Protein AF-A0A9Q1BKV7-F1 (afdb_monomer)

pLDDT: mean 77.37, std 18.46, range [39.12, 93.88]

Foldseek 3Di:
DQLVVLVVLDDPPDDPVLSVVLSVQCVVCPPVDDPVVS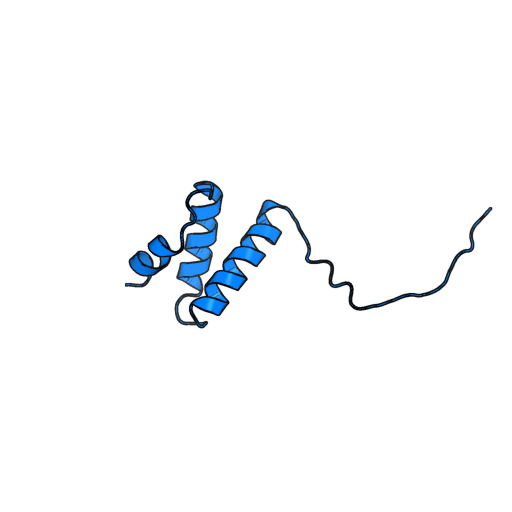SVVSVVVSCCVPVVDDPPPCPDDDDDDPDDDD

Radius of gyration: 18.39 Å; Cα contacts (8 Å, |Δi|>4): 28; chains: 1; bounding box: 40×50×28 Å

Mean predicted aligned error: 10.98 Å

Structure (mmCIF, N/CA/C/O backbone):
data_AF-A0A9Q1BKV7-F1
#
_entry.id   AF-A0A9Q1BKV7-F1
#
loop_
_atom_site.group_PDB
_atom_site.id
_atom_site.type_symbo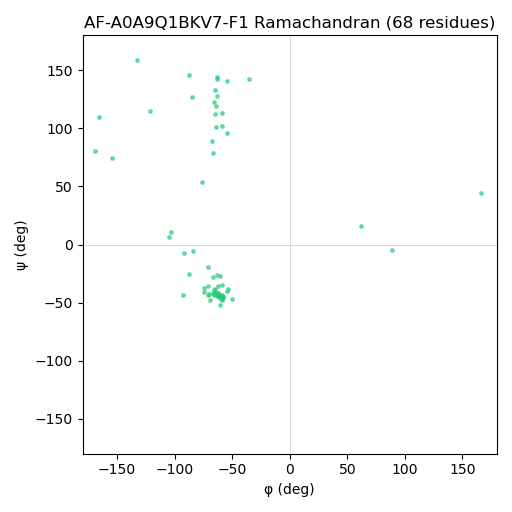l
_atom_site.label_atom_id
_atom_site.label_alt_id
_atom_site.label_comp_id
_atom_site.label_asym_id
_atom_site.label_entity_id
_atom_site.label_seq_id
_atom_site.pdbx_PDB_ins_code
_atom_site.Cartn_x
_atom_site.Cartn_y
_atom_site.Cartn_z
_atom_site.occupancy
_atom_site.B_iso_or_equiv
_atom_site.auth_seq_id
_atom_site.auth_comp_id
_atom_site.auth_asym_id
_atom_site.auth_atom_id
_atom_site.pdbx_PDB_model_num
ATOM 1 N N . MET A 1 1 ? -10.532 10.241 0.160 1.00 61.50 1 MET A N 1
ATOM 2 C CA . MET A 1 1 ? -10.218 9.887 1.567 1.00 61.50 1 MET A CA 1
ATOM 3 C C . MET A 1 1 ? -9.062 8.890 1.661 1.00 61.50 1 MET A C 1
ATOM 5 O O . MET A 1 1 ? -8.184 9.123 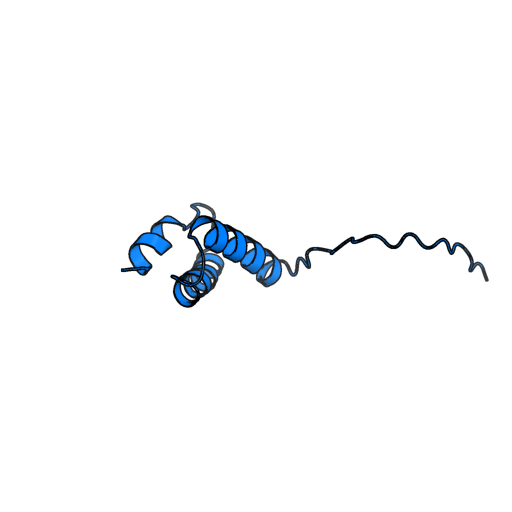2.477 1.00 61.50 1 MET A O 1
ATOM 9 N N . ALA A 1 2 ? -8.996 7.872 0.790 1.00 79.50 2 ALA A N 1
ATOM 10 C CA . ALA A 1 2 ? -7.910 6.878 0.747 1.00 79.50 2 ALA A CA 1
ATOM 11 C C . ALA A 1 2 ? -6.487 7.462 0.636 1.00 79.50 2 ALA A C 1
ATOM 13 O O . ALA A 1 2 ? -5.575 6.980 1.292 1.00 79.50 2 ALA A O 1
ATOM 14 N N . GLU A 1 3 ? -6.289 8.537 -0.133 1.00 84.25 3 GLU A N 1
ATOM 15 C CA . GLU A 1 3 ? -4.951 9.097 -0.387 1.00 84.25 3 GLU A CA 1
ATOM 16 C C . GLU A 1 3 ? -4.187 9.526 0.869 1.00 84.25 3 GLU A C 1
ATOM 18 O O . GLU A 1 3 ? -2.972 9.363 0.919 1.00 84.25 3 GLU A O 1
ATOM 23 N N . LYS A 1 4 ? -4.883 10.044 1.891 1.00 86.56 4 LYS A N 1
ATOM 24 C CA . LYS A 1 4 ? -4.241 10.450 3.150 1.00 86.56 4 LYS A CA 1
ATOM 25 C C . LYS A 1 4 ? -3.765 9.255 3.967 1.00 86.56 4 LYS A C 1
ATOM 27 O O . LYS A 1 4 ? -2.741 9.356 4.629 1.00 86.56 4 LYS A O 1
ATOM 32 N N . GLU A 1 5 ? -4.509 8.154 3.936 1.00 88.31 5 GLU A N 1
ATOM 33 C CA . GLU A 1 5 ? -4.127 6.921 4.627 1.00 88.31 5 GLU A CA 1
ATOM 34 C C . GLU A 1 5 ? -2.999 6.217 3.875 1.00 88.31 5 GLU A C 1
ATOM 36 O O . GLU A 1 5 ? -2.018 5.811 4.489 1.00 88.31 5 GLU A O 1
ATOM 41 N N . VAL A 1 6 ? -3.069 6.189 2.540 1.00 90.81 6 VAL A N 1
ATOM 42 C CA . VAL A 1 6 ? -1.993 5.662 1.696 1.00 90.81 6 VAL A CA 1
ATOM 43 C C . VAL A 1 6 ? -0.683 6.399 1.952 1.00 90.81 6 VAL A C 1
ATOM 45 O O . VAL A 1 6 ? 0.330 5.741 2.143 1.00 90.81 6 VAL A O 1
ATOM 48 N N . GLU A 1 7 ? -0.675 7.731 2.042 1.00 91.12 7 GLU A N 1
ATOM 49 C CA . GLU A 1 7 ? 0.572 8.482 2.261 1.00 91.12 7 GLU A CA 1
ATOM 50 C C . GLU A 1 7 ? 1.279 8.126 3.582 1.00 91.12 7 GLU A C 1
ATOM 52 O O . GLU A 1 7 ? 2.504 8.179 3.657 1.00 91.12 7 GLU A O 1
ATOM 57 N N . LYS A 1 8 ? 0.539 7.674 4.605 1.00 91.19 8 LYS A N 1
ATOM 58 C CA . LYS A 1 8 ? 1.125 7.190 5.869 1.00 91.19 8 LYS A CA 1
ATOM 59 C C . LYS A 1 8 ? 1.853 5.849 5.720 1.00 91.19 8 LYS A C 1
ATOM 61 O O . LYS A 1 8 ? 2.664 5.508 6.574 1.00 91.19 8 LYS A O 1
ATOM 66 N N . LEU A 1 9 ? 1.566 5.086 4.662 1.00 89.38 9 LEU A N 1
ATOM 67 C CA . LEU A 1 9 ? 2.163 3.772 4.391 1.00 89.38 9 LEU A CA 1
ATOM 68 C C . LEU A 1 9 ? 3.520 3.867 3.675 1.00 89.38 9 LEU A C 1
ATOM 70 O O . LEU A 1 9 ? 4.180 2.839 3.466 1.00 89.38 9 LEU A O 1
ATOM 74 N N . ARG A 1 10 ? 3.935 5.077 3.281 1.00 91.44 10 ARG A N 1
ATOM 75 C CA . ARG A 1 10 ? 5.232 5.333 2.656 1.00 91.44 10 ARG A CA 1
ATOM 76 C C . ARG A 1 10 ? 6.369 5.041 3.632 1.00 91.44 10 ARG A C 1
ATOM 78 O O . ARG A 1 10 ? 6.357 5.509 4.769 1.00 91.44 10 ARG A O 1
ATOM 85 N N . GLN A 1 11 ? 7.389 4.314 3.177 1.00 88.12 11 GLN A N 1
ATOM 86 C CA . GLN A 1 11 ? 8.590 4.095 3.986 1.00 88.12 11 GLN A CA 1
ATOM 87 C C . GLN A 1 11 ? 9.617 5.215 3.783 1.00 88.12 11 GLN A C 1
ATOM 89 O O . GLN A 1 11 ? 9.777 5.752 2.689 1.00 88.12 11 GLN A O 1
ATOM 94 N N . THR A 1 12 ? 10.353 5.554 4.844 1.00 85.00 12 THR A N 1
ATOM 95 C CA . THR A 1 12 ? 11.353 6.640 4.838 1.00 85.00 12 THR A CA 1
ATOM 96 C C . THR A 1 12 ? 12.521 6.398 3.882 1.00 85.00 12 THR A C 1
ATOM 98 O O . THR A 1 12 ? 13.131 7.348 3.407 1.00 85.00 12 THR A O 1
ATOM 101 N N . HIS A 1 13 ? 12.827 5.133 3.601 1.00 83.19 13 HIS A N 1
ATOM 102 C CA . HIS A 1 13 ? 13.917 4.685 2.732 1.00 83.19 13 HIS A CA 1
ATOM 103 C C . HIS A 1 13 ? 13.424 4.234 1.347 1.00 83.19 13 HIS A C 1
ATOM 105 O O . HIS A 1 13 ? 14.178 3.641 0.579 1.00 83.19 13 HIS A O 1
ATOM 111 N N . GLU A 1 14 ? 12.157 4.493 1.019 1.00 81.56 14 GLU A N 1
ATOM 112 C CA . GLU A 1 14 ? 11.577 4.130 -0.269 1.00 81.56 14 GLU A CA 1
ATOM 113 C C . GLU A 1 14 ? 11.862 5.206 -1.320 1.00 81.56 14 GLU A C 1
ATOM 115 O O . GLU A 1 14 ? 11.571 6.389 -1.128 1.00 81.56 14 GLU A O 1
ATOM 120 N N . ASN A 1 15 ? 12.423 4.779 -2.452 1.00 87.94 15 ASN A N 1
ATOM 121 C CA . ASN A 1 15 ? 12.699 5.650 -3.590 1.00 87.94 15 ASN A CA 1
ATOM 122 C C . ASN A 1 15 ? 11.387 6.217 -4.169 1.00 87.94 15 ASN A C 1
ATOM 124 O O . ASN A 1 15 ? 10.401 5.489 -4.282 1.00 87.94 15 ASN A O 1
ATOM 128 N N . ASP A 1 16 ? 11.376 7.481 -4.603 1.00 88.62 16 ASP A N 1
ATOM 129 C CA . ASP A 1 16 ? 10.183 8.172 -5.118 1.00 88.62 16 ASP A CA 1
ATOM 130 C C . ASP A 1 16 ? 9.506 7.411 -6.263 1.00 88.62 16 ASP A C 1
ATOM 132 O O . ASP A 1 16 ? 8.281 7.301 -6.309 1.00 88.62 16 ASP A O 1
ATOM 136 N N . ARG A 1 17 ? 10.298 6.819 -7.166 1.00 87.06 17 ARG A N 1
ATOM 137 C CA . ARG A 1 17 ? 9.769 6.010 -8.273 1.00 87.06 17 ARG A CA 1
ATOM 138 C C . ARG A 1 17 ? 9.074 4.738 -7.779 1.00 87.06 17 ARG A C 1
ATOM 140 O O . ARG A 1 17 ? 8.048 4.348 -8.334 1.00 87.06 17 ARG A O 1
ATOM 147 N N . HIS A 1 18 ? 9.625 4.096 -6.747 1.00 88.12 18 HIS A N 1
ATOM 148 C CA . HIS A 1 18 ? 9.036 2.895 -6.149 1.00 88.12 18 HIS A CA 1
ATOM 149 C C . HIS A 1 18 ? 7.751 3.257 -5.406 1.00 88.12 18 HIS A C 1
ATOM 151 O O . HIS A 1 18 ? 6.723 2.606 -5.595 1.00 88.12 18 HIS A O 1
ATOM 157 N N . TRP A 1 19 ? 7.784 4.369 -4.667 1.00 91.81 19 TRP A N 1
ATOM 158 C CA . TRP A 1 19 ? 6.630 4.897 -3.958 1.00 91.81 19 TRP A CA 1
ATOM 159 C C . TRP A 1 19 ? 5.480 5.254 -4.900 1.00 91.81 19 TRP A C 1
ATOM 161 O O . TRP A 1 19 ? 4.351 4.853 -4.649 1.00 91.81 19 TRP A O 1
ATOM 171 N N . GLN A 1 20 ? 5.732 5.949 -6.013 1.00 91.81 20 GLN A N 1
ATOM 172 C CA . GLN A 1 20 ? 4.675 6.330 -6.960 1.00 91.81 20 GLN A CA 1
ATOM 173 C C . GLN A 1 20 ? 3.919 5.119 -7.523 1.00 91.81 20 GLN A C 1
ATOM 175 O O . GLN A 1 20 ? 2.687 5.130 -7.584 1.00 91.81 20 GLN A O 1
ATOM 180 N N . LEU A 1 21 ? 4.645 4.065 -7.898 1.00 90.50 21 LEU A N 1
ATOM 181 C CA . LEU A 1 21 ? 4.059 2.840 -8.439 1.00 90.50 21 LEU A CA 1
ATOM 182 C C . LEU A 1 21 ? 3.316 2.043 -7.359 1.00 90.50 21 LEU A C 1
ATOM 184 O O . LEU A 1 21 ? 2.174 1.629 -7.569 1.00 90.50 21 LEU A O 1
ATOM 188 N N . ARG A 1 22 ? 3.905 1.907 -6.167 1.00 93.31 22 ARG A N 1
ATOM 189 C CA . ARG A 1 22 ? 3.248 1.251 -5.030 1.00 93.31 22 ARG A CA 1
ATOM 190 C C . ARG A 1 22 ? 2.011 2.023 -4.557 1.00 93.31 22 ARG A C 1
ATOM 192 O O . ARG A 1 22 ? 0.990 1.412 -4.256 1.00 93.31 22 ARG A O 1
ATOM 199 N N . ARG A 1 23 ? 2.047 3.359 -4.562 1.00 93.88 23 ARG A N 1
ATOM 200 C CA . ARG A 1 23 ? 0.912 4.243 -4.245 1.00 93.88 23 ARG A CA 1
ATOM 201 C C . ARG A 1 23 ? -0.254 4.016 -5.203 1.00 93.88 23 ARG A C 1
ATOM 203 O O . ARG A 1 23 ? -1.390 3.918 -4.749 1.00 93.88 23 ARG A O 1
ATOM 210 N N . GLN A 1 24 ? 0.007 3.894 -6.507 1.00 92.88 24 GLN A N 1
ATOM 211 C CA . GLN A 1 24 ? -1.036 3.553 -7.482 1.00 92.88 24 GLN A CA 1
ATOM 212 C C . GLN A 1 24 ? -1.639 2.172 -7.206 1.00 92.88 24 GLN A C 1
ATOM 214 O O . GLN A 1 24 ? -2.860 2.029 -7.220 1.00 92.88 24 GLN A O 1
ATOM 219 N N . PHE A 1 25 ? -0.807 1.176 -6.885 1.00 92.81 25 PHE A N 1
ATOM 220 C CA . PHE A 1 25 ? -1.283 -0.154 -6.504 1.00 92.81 25 PHE A CA 1
ATOM 221 C C . PHE A 1 25 ? -2.196 -0.106 -5.267 1.00 92.81 25 PHE A C 1
ATOM 223 O O . PHE A 1 25 ? -3.281 -0.689 -5.277 1.00 92.81 25 PHE A O 1
ATOM 230 N N . LEU A 1 26 ? -1.784 0.620 -4.223 1.00 93.81 26 LEU A N 1
ATOM 231 C CA . LEU A 1 26 ? -2.554 0.788 -2.988 1.00 93.81 26 LEU A CA 1
ATOM 232 C C . LEU A 1 26 ? -3.896 1.482 -3.243 1.00 93.81 26 LEU A C 1
ATOM 234 O O . LEU A 1 26 ? -4.914 1.020 -2.743 1.00 93.81 26 LEU A O 1
ATOM 238 N N . LEU A 1 27 ? -3.914 2.554 -4.041 1.00 93.75 27 LEU A N 1
ATOM 239 C CA . LEU A 1 27 ? -5.141 3.292 -4.356 1.00 93.75 27 LEU A CA 1
ATOM 240 C C . LEU A 1 27 ? -6.123 2.469 -5.193 1.00 93.75 27 LEU A C 1
ATOM 242 O O . LEU A 1 27 ? -7.315 2.475 -4.901 1.00 93.75 27 LEU A O 1
ATOM 246 N N . ASN A 1 28 ? -5.631 1.734 -6.192 1.00 92.94 28 ASN A N 1
ATOM 247 C CA . ASN A 1 28 ? -6.477 0.925 -7.074 1.00 92.94 28 ASN A CA 1
ATOM 248 C C . ASN A 1 28 ? -7.147 -0.248 -6.349 1.00 92.94 28 ASN A C 1
ATOM 250 O O . ASN A 1 28 ? -8.221 -0.685 -6.748 1.00 92.94 28 ASN A O 1
ATOM 254 N N . ASN A 1 29 ? -6.515 -0.757 -5.291 1.00 91.75 29 ASN A N 1
ATOM 255 C CA . ASN A 1 29 ? -7.018 -1.886 -4.509 1.00 91.75 29 ASN A CA 1
ATOM 256 C C . ASN A 1 29 ? -7.608 -1.453 -3.157 1.00 91.75 29 ASN A C 1
ATOM 258 O O . ASN A 1 29 ? -7.959 -2.298 -2.327 1.00 91.75 29 ASN A O 1
ATOM 262 N N . TRP A 1 30 ? -7.719 -0.143 -2.920 1.00 90.31 30 TRP A N 1
ATOM 263 C CA . TRP A 1 30 ? -8.218 0.396 -1.664 1.00 90.31 30 TRP A CA 1
ATOM 264 C C . TRP A 1 30 ? -9.692 0.028 -1.473 1.00 90.31 30 TRP A C 1
ATOM 266 O O . TRP A 1 30 ? -10.537 0.360 -2.300 1.00 90.31 30 TRP A O 1
ATOM 276 N N . GLY A 1 31 ? -10.008 -0.655 -0.371 1.00 89.19 31 GLY A N 1
ATOM 277 C CA . GLY A 1 31 ? -11.363 -1.134 -0.073 1.00 89.19 31 GLY A CA 1
ATOM 278 C C . GLY A 1 31 ? -11.704 -2.523 -0.625 1.00 89.19 31 GLY A C 1
ATOM 279 O O . GLY A 1 31 ? -12.768 -3.036 -0.296 1.00 89.19 31 GLY A O 1
ATOM 280 N N . LEU A 1 32 ? -10.816 -3.154 -1.406 1.00 91.12 32 LEU A N 1
ATOM 281 C CA . LEU A 1 32 ? -10.964 -4.561 -1.821 1.00 91.12 32 LEU A CA 1
ATOM 282 C C . LEU A 1 32 ? -10.354 -5.544 -0.813 1.00 91.12 32 LEU A C 1
ATOM 284 O O . LEU A 1 32 ? -10.768 -6.698 -0.744 1.00 91.12 32 LEU A O 1
ATOM 288 N N . TYR A 1 33 ? -9.374 -5.083 -0.036 1.00 91.50 33 TYR A N 1
ATOM 289 C CA . TYR A 1 33 ? -8.630 -5.880 0.936 1.00 91.50 33 TYR A CA 1
ATOM 290 C C . TYR A 1 33 ? -8.538 -5.146 2.275 1.00 91.50 33 TYR A C 1
ATOM 292 O O . TYR A 1 33 ? -8.636 -3.917 2.328 1.00 91.50 33 TYR A O 1
ATOM 300 N N . GLU A 1 34 ? -8.297 -5.894 3.353 1.00 91.75 34 GLU A N 1
ATOM 301 C CA . GLU A 1 34 ? -7.927 -5.306 4.642 1.00 91.75 34 GLU A CA 1
ATOM 302 C C . GLU A 1 34 ? -6.588 -4.561 4.511 1.00 91.75 34 GLU A C 1
ATOM 304 O O . GLU A 1 34 ? -5.681 -5.018 3.813 1.00 91.75 34 GLU A O 1
ATOM 309 N N . GLU A 1 35 ? -6.432 -3.437 5.215 1.00 88.38 35 GLU A N 1
ATOM 310 C CA . GLU A 1 35 ? -5.239 -2.581 5.146 1.00 88.38 35 GLU A CA 1
ATOM 311 C C . GLU A 1 35 ? -3.931 -3.369 5.314 1.00 88.38 35 GLU A C 1
ATOM 313 O O . GLU A 1 35 ? -3.015 -3.238 4.503 1.00 88.38 35 GLU A O 1
ATOM 318 N N . LYS A 1 36 ? -3.858 -4.259 6.313 1.00 89.19 36 LYS A N 1
ATOM 319 C CA . LYS A 1 36 ? -2.666 -5.084 6.564 1.00 89.19 36 LYS A CA 1
ATOM 320 C C . LYS A 1 36 ? -2.329 -5.991 5.383 1.00 89.19 36 LYS A C 1
ATOM 322 O O . LYS A 1 36 ? -1.168 -6.082 4.991 1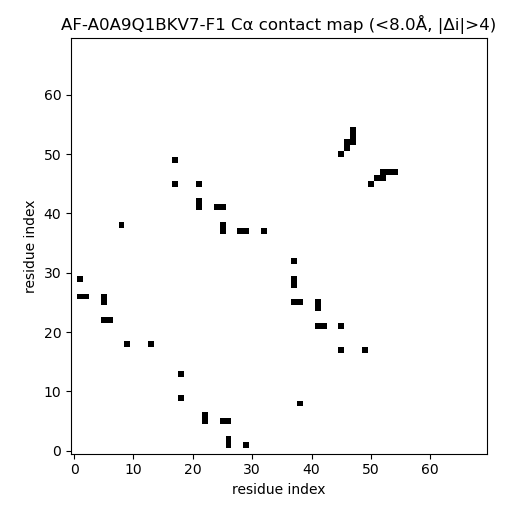.00 89.19 36 LYS A O 1
ATOM 327 N N . GLN A 1 37 ? -3.339 -6.638 4.803 1.00 92.69 37 GLN A N 1
ATOM 328 C CA . GLN A 1 37 ? -3.164 -7.511 3.643 1.00 92.69 37 GLN A CA 1
ATOM 329 C C . GLN A 1 37 ? -2.722 -6.708 2.421 1.00 92.69 37 GLN A C 1
ATOM 331 O O . GLN A 1 37 ? -1.794 -7.108 1.719 1.00 92.69 37 GLN A O 1
ATOM 336 N N . LEU A 1 38 ? -3.344 -5.550 2.200 1.00 93.00 38 LEU A N 1
ATOM 337 C CA . LEU A 1 38 ? -3.035 -4.660 1.091 1.00 93.00 38 LEU A CA 1
ATOM 338 C C . LEU A 1 38 ? -1.593 -4.136 1.165 1.00 93.00 38 LEU A C 1
ATOM 340 O O . LEU A 1 38 ? -0.887 -4.121 0.156 1.00 93.00 38 LEU A O 1
ATOM 344 N N . VAL A 1 39 ? -1.126 -3.775 2.363 1.00 91.44 39 VAL A N 1
ATOM 345 C CA . VAL A 1 39 ? 0.266 -3.373 2.599 1.00 91.44 39 VAL A CA 1
ATOM 346 C C . VAL A 1 39 ? 1.216 -4.514 2.252 1.00 91.44 39 VAL A C 1
ATOM 348 O O . VAL A 1 39 ? 2.128 -4.309 1.449 1.00 91.44 39 VAL A O 1
ATOM 351 N N . SER A 1 40 ? 0.989 -5.719 2.784 1.00 92.12 40 SER A N 1
ATOM 352 C CA . SER A 1 40 ? 1.827 -6.888 2.492 1.00 92.12 40 SER A CA 1
ATOM 353 C C . SER A 1 40 ? 1.867 -7.220 0.998 1.00 92.12 40 SER A C 1
ATOM 355 O O . SER A 1 40 ? 2.948 -7.434 0.451 1.00 92.12 40 SER A O 1
ATOM 357 N N . LEU A 1 41 ? 0.719 -7.196 0.315 1.00 93.00 41 LEU A N 1
ATOM 358 C CA . LEU A 1 41 ? 0.636 -7.419 -1.130 1.00 93.00 41 LEU A CA 1
ATOM 359 C C . LEU A 1 41 ? 1.403 -6.355 -1.916 1.00 93.00 41 LEU A C 1
ATOM 361 O O . LEU A 1 41 ? 2.146 -6.699 -2.830 1.00 93.00 41 LEU A O 1
ATOM 365 N N . SER A 1 42 ? 1.277 -5.081 -1.535 1.00 92.19 42 SER A N 1
ATOM 366 C CA . SER A 1 42 ? 1.979 -3.981 -2.202 1.00 92.19 42 SER A CA 1
ATOM 367 C C . SER A 1 42 ? 3.503 -4.105 -2.091 1.00 92.19 42 SER A C 1
ATOM 369 O O . SER A 1 42 ? 4.209 -3.801 -3.047 1.00 92.19 42 SER A O 1
ATOM 371 N N . MET A 1 43 ? 4.013 -4.611 -0.961 1.00 88.69 43 MET A N 1
ATOM 372 C CA . MET A 1 43 ? 5.445 -4.855 -0.759 1.00 88.69 43 MET A CA 1
ATOM 373 C C . MET A 1 43 ? 5.956 -6.002 -1.626 1.00 88.69 43 MET A C 1
ATOM 375 O O . MET A 1 43 ? 6.975 -5.868 -2.299 1.00 88.69 43 MET A O 1
ATOM 379 N N . VAL A 1 44 ? 5.235 -7.127 -1.638 1.00 88.44 44 VAL A N 1
ATOM 380 C CA . VAL A 1 44 ? 5.596 -8.287 -2.465 1.00 88.44 44 VAL A CA 1
ATOM 381 C C . VAL A 1 44 ? 5.538 -7.920 -3.945 1.00 88.44 44 VAL A C 1
ATOM 383 O O . VAL A 1 44 ? 6.462 -8.238 -4.687 1.00 88.44 44 VAL A O 1
ATOM 386 N N . TRP A 1 45 ? 4.491 -7.207 -4.364 1.00 89.19 45 TRP A N 1
ATOM 387 C CA . TRP A 1 45 ? 4.350 -6.721 -5.731 1.00 89.19 45 TRP A CA 1
ATOM 388 C C . TRP A 1 45 ? 5.520 -5.820 -6.135 1.00 89.19 45 TRP A C 1
ATOM 390 O O . TRP A 1 45 ? 6.118 -6.056 -7.182 1.00 89.19 45 TRP A O 1
ATOM 400 N N . SER A 1 46 ? 5.901 -4.853 -5.291 1.00 86.06 46 SER A N 1
ATOM 401 C CA . SER A 1 46 ? 7.067 -4.000 -5.545 1.00 86.06 46 SER A CA 1
ATOM 402 C C . SER A 1 46 ? 8.349 -4.824 -5.696 1.00 86.06 46 SER A C 1
ATOM 404 O O . SER A 1 46 ? 9.091 -4.615 -6.652 1.00 86.06 46 SER A O 1
ATOM 406 N N . ASN A 1 47 ? 8.592 -5.806 -4.825 1.00 81.56 47 ASN A N 1
ATOM 407 C CA . ASN A 1 47 ? 9.781 -6.660 -4.919 1.00 81.56 47 ASN A CA 1
ATOM 408 C C . ASN A 1 47 ? 9.803 -7.484 -6.219 1.00 81.56 47 ASN A C 1
ATOM 410 O O . ASN A 1 47 ? 10.837 -7.590 -6.873 1.00 81.56 47 ASN A O 1
ATOM 4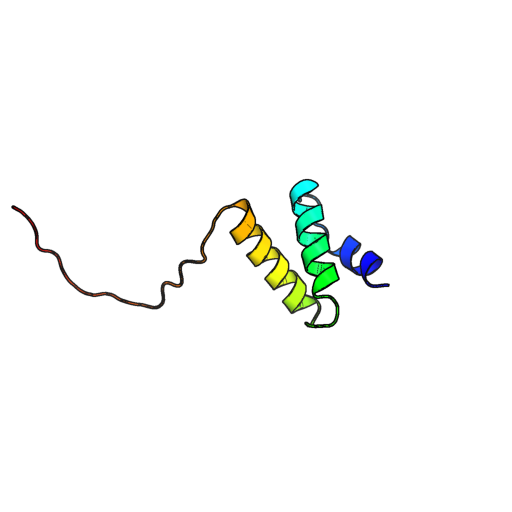14 N N . VAL A 1 48 ? 8.663 -8.040 -6.637 1.00 82.00 48 VAL A N 1
ATOM 415 C CA . VAL A 1 48 ? 8.557 -8.782 -7.906 1.00 82.00 48 VAL A CA 1
ATOM 416 C C . VAL A 1 48 ? 8.769 -7.845 -9.102 1.00 82.00 48 VAL A C 1
ATOM 418 O O . VAL A 1 48 ? 9.457 -8.209 -10.051 1.00 82.00 48 VAL A O 1
ATOM 421 N N . TYR A 1 49 ? 8.192 -6.642 -9.062 1.00 80.06 49 TYR A N 1
ATOM 422 C CA . TYR A 1 49 ? 8.207 -5.691 -10.175 1.00 80.06 49 TYR A CA 1
ATOM 423 C C . TYR A 1 49 ? 9.568 -5.002 -10.369 1.00 80.06 49 TYR A C 1
ATOM 425 O O . TYR A 1 49 ? 9.973 -4.776 -11.508 1.00 80.06 49 TYR A O 1
ATOM 433 N N . PHE A 1 50 ? 10.278 -4.668 -9.284 1.00 75.81 50 PHE A N 1
ATOM 434 C CA . PHE A 1 50 ? 11.565 -3.962 -9.346 1.00 75.81 50 PHE A CA 1
ATOM 435 C C . PHE A 1 50 ? 12.780 -4.892 -9.360 1.00 75.81 50 PHE A C 1
ATOM 437 O O . PHE A 1 50 ? 13.689 -4.655 -10.152 1.00 75.81 50 PHE A O 1
ATOM 444 N N . ASP A 1 51 ? 12.799 -5.939 -8.529 1.00 66.44 51 ASP A N 1
ATOM 445 C CA . ASP A 1 51 ? 13.938 -6.868 -8.453 1.00 66.44 51 ASP A CA 1
ATOM 446 C C . ASP A 1 51 ? 13.785 -8.077 -9.384 1.00 66.44 51 ASP A C 1
ATOM 448 O O . ASP A 1 51 ? 14.700 -8.891 -9.503 1.00 66.44 51 ASP A O 1
ATOM 452 N N . GLY A 1 52 ? 12.623 -8.258 -10.027 1.00 60.41 52 GLY A N 1
ATOM 453 C CA . GLY A 1 52 ? 12.343 -9.479 -10.788 1.00 60.41 52 GLY A CA 1
ATOM 454 C C . GLY A 1 52 ? 12.357 -10.733 -9.906 1.00 60.41 52 GLY A C 1
ATOM 455 O O . GLY A 1 52 ? 12.450 -11.849 -10.420 1.00 60.41 52 GLY A O 1
ATOM 456 N N . CYS A 1 53 ? 12.279 -10.563 -8.579 1.00 56.00 53 CYS A N 1
ATOM 457 C CA . CYS A 1 53 ? 12.232 -11.656 -7.623 1.00 56.00 53 CYS A CA 1
ATOM 458 C C . CYS A 1 53 ? 10.910 -12.401 -7.794 1.00 56.00 53 CYS A C 1
ATOM 460 O O . CYS A 1 53 ? 9.919 -12.120 -7.124 1.00 56.00 53 CYS A O 1
ATOM 462 N N . VAL A 1 54 ? 10.897 -13.396 -8.675 1.00 55.09 54 VAL A N 1
ATOM 463 C CA . VAL A 1 54 ? 9.935 -14.483 -8.581 1.00 55.09 54 VAL A CA 1
ATOM 464 C C . VAL A 1 54 ? 10.153 -15.132 -7.224 1.00 55.09 54 VAL A C 1
ATOM 466 O O . VAL A 1 54 ? 11.207 -15.710 -6.957 1.00 55.09 54 VAL A O 1
ATOM 469 N N . ILE A 1 55 ? 9.158 -15.007 -6.348 1.00 54.94 55 ILE A N 1
ATOM 470 C CA . ILE A 1 55 ? 9.022 -15.858 -5.169 1.00 54.94 55 ILE A CA 1
ATOM 471 C C . ILE A 1 55 ? 9.042 -17.278 -5.724 1.00 54.94 55 ILE A C 1
ATOM 473 O O . ILE A 1 55 ? 8.041 -17.750 -6.262 1.00 54.94 55 ILE A O 1
ATOM 477 N N . SER A 1 56 ? 10.221 -17.906 -5.718 1.00 51.66 56 SER A N 1
ATOM 478 C CA . SER A 1 56 ? 10.387 -19.278 -6.156 1.00 51.66 56 SER A CA 1
ATOM 479 C C . SER A 1 56 ? 9.473 -20.070 -5.249 1.00 51.6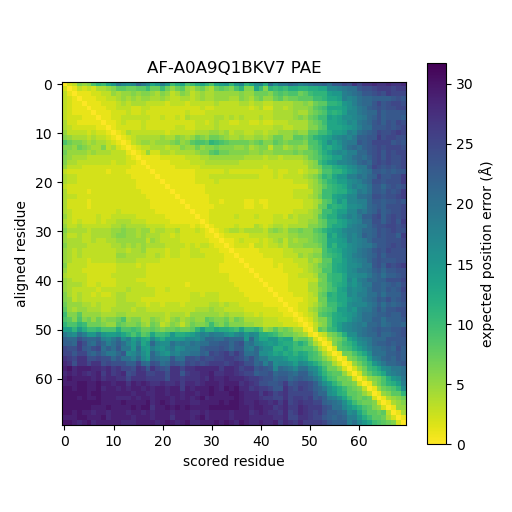6 56 SER A C 1
ATOM 481 O O . SER A 1 56 ? 9.751 -20.264 -4.064 1.00 51.66 56 SER A O 1
ATOM 483 N N . THR A 1 57 ? 8.322 -20.447 -5.791 1.00 49.00 57 THR A N 1
ATOM 484 C CA . THR A 1 57 ? 7.417 -21.410 -5.200 1.00 49.00 57 THR A CA 1
ATOM 485 C C . THR A 1 57 ? 8.180 -22.719 -5.255 1.00 49.00 57 THR A C 1
ATOM 487 O O . THR A 1 57 ? 7.978 -23.564 -6.117 1.00 49.00 57 THR A O 1
ATOM 490 N N . ARG A 1 58 ? 9.112 -22.887 -4.315 1.00 52.12 58 ARG A N 1
ATOM 491 C CA . ARG A 1 58 ? 9.767 -24.151 -4.015 1.00 52.12 58 ARG A CA 1
ATOM 492 C C . ARG A 1 58 ? 8.781 -25.006 -3.217 1.00 52.12 58 ARG A C 1
ATOM 494 O O . ARG A 1 58 ? 9.072 -25.490 -2.128 1.00 52.12 58 ARG A O 1
ATOM 501 N N . ALA A 1 59 ? 7.587 -25.176 -3.785 1.00 51.50 59 ALA A N 1
ATOM 502 C CA . ALA A 1 59 ? 6.803 -26.369 -3.567 1.00 51.50 59 ALA A CA 1
ATOM 503 C C . ALA A 1 59 ? 7.629 -27.521 -4.153 1.00 51.50 59 ALA A C 1
ATOM 505 O O . ALA A 1 59 ? 8.190 -27.425 -5.243 1.00 51.50 59 ALA A O 1
ATOM 506 N N . HIS A 1 60 ? 7.834 -28.540 -3.335 1.00 49.97 60 HIS A N 1
ATOM 507 C CA . HIS A 1 60 ? 8.804 -29.598 -3.542 1.00 49.97 60 HIS A CA 1
ATOM 508 C C . HIS A 1 60 ? 8.683 -30.330 -4.882 1.00 49.97 60 HIS A C 1
ATOM 510 O O . HIS A 1 60 ? 7.605 -30.739 -5.296 1.00 49.97 60 HIS A O 1
ATOM 516 N N .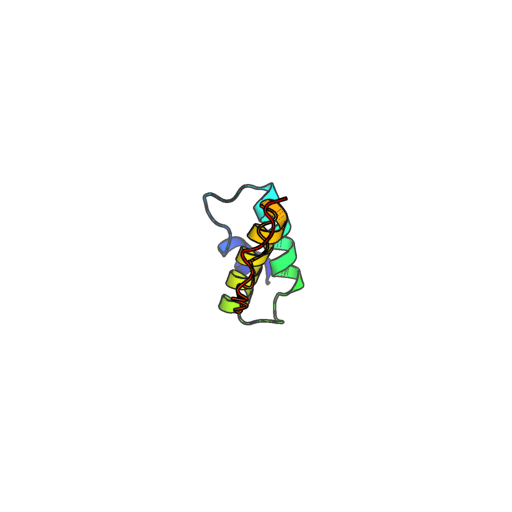 GLY A 1 61 ? 9.850 -30.623 -5.445 1.00 40.94 61 GLY A N 1
ATOM 517 C CA . GLY A 1 61 ? 10.078 -31.712 -6.380 1.00 40.94 61 GLY A CA 1
ATOM 518 C C . GLY A 1 61 ? 11.543 -32.114 -6.291 1.00 40.94 61 GLY A C 1
ATOM 519 O O . GLY A 1 61 ? 12.339 -31.746 -7.147 1.00 40.94 61 GLY A O 1
ATOM 520 N N . LYS A 1 62 ? 11.938 -32.814 -5.219 1.00 49.34 62 LYS A N 1
ATOM 521 C CA . LYS A 1 62 ? 13.104 -33.693 -5.341 1.00 49.34 62 LYS A CA 1
ATOM 522 C C . LYS A 1 62 ? 12.701 -34.772 -6.343 1.00 49.34 62 LYS A C 1
ATOM 524 O O . LYS A 1 62 ? 11.847 -35.591 -6.027 1.00 49.34 62 LYS A O 1
ATOM 529 N N . SER A 1 63 ? 13.320 -34.774 -7.511 1.00 44.53 63 SER A N 1
ATOM 530 C CA . SER A 1 63 ? 13.501 -35.987 -8.296 1.00 44.53 63 SER A CA 1
ATOM 531 C C . SER A 1 63 ? 14.998 -36.160 -8.500 1.00 44.53 63 SER A C 1
ATOM 533 O O . SER A 1 63 ? 15.656 -35.306 -9.095 1.00 44.53 63 SER A O 1
ATOM 535 N N . GLU A 1 64 ? 15.511 -37.237 -7.907 1.00 49.75 64 GLU A N 1
ATOM 536 C CA . GLU A 1 64 ? 16.753 -37.908 -8.280 1.00 49.75 64 GLU A CA 1
ATOM 537 C C . GLU A 1 64 ? 16.977 -37.891 -9.792 1.00 49.75 64 GLU A C 1
ATOM 539 O O . GLU A 1 64 ? 16.039 -38.050 -10.574 1.00 49.75 64 GLU A O 1
ATOM 544 N N . GLY A 1 65 ? 18.234 -37.734 -10.192 1.00 42.59 65 GLY A N 1
ATOM 545 C CA . GLY A 1 65 ? 18.614 -37.810 -11.595 1.00 42.59 65 GLY A CA 1
ATOM 546 C C . GLY A 1 65 ? 20.012 -37.289 -11.875 1.00 42.59 65 GLY A C 1
ATOM 547 O O . GLY A 1 65 ? 20.207 -36.542 -12.826 1.00 42.59 65 GLY A O 1
ATOM 548 N N . ASP A 1 66 ? 20.978 -37.660 -11.038 1.00 48.00 66 ASP A N 1
ATOM 549 C CA . ASP A 1 66 ? 22.366 -37.753 -11.477 1.00 48.00 66 ASP A CA 1
ATOM 550 C C . ASP A 1 66 ? 22.425 -38.863 -12.532 1.00 48.00 66 ASP A C 1
ATOM 552 O O . ASP A 1 66 ? 22.319 -40.024 -12.166 1.00 48.00 66 ASP A O 1
ATOM 556 N N . VAL A 1 67 ? 22.457 -38.502 -13.818 1.00 49.75 67 VAL A N 1
ATOM 557 C CA . VAL A 1 67 ? 23.244 -39.143 -14.886 1.00 49.75 67 VAL A CA 1
ATOM 558 C C . VAL A 1 67 ? 23.226 -38.181 -16.073 1.00 49.75 67 VAL A C 1
ATOM 560 O O . VAL A 1 67 ? 22.207 -38.034 -1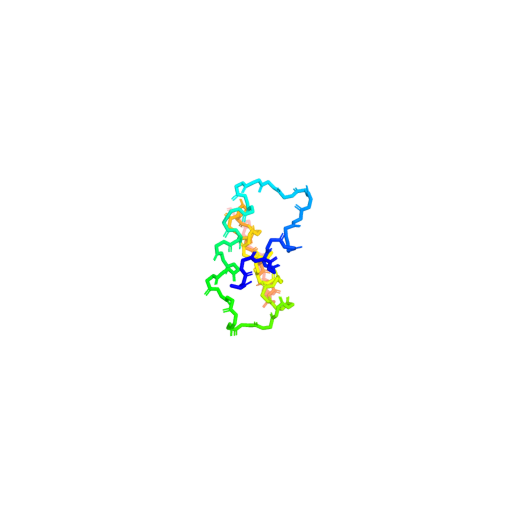6.738 1.00 49.75 67 VAL A O 1
ATOM 563 N N . SER A 1 68 ? 24.368 -37.564 -16.372 1.00 39.12 6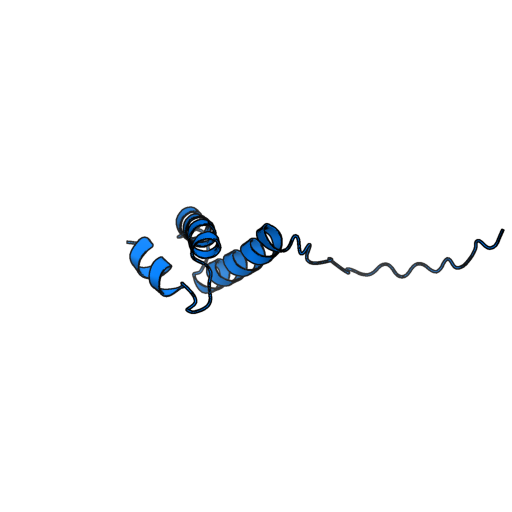8 SER A N 1
ATOM 564 C CA . SER A 1 68 ? 24.957 -37.663 -17.715 1.00 39.12 68 SER A CA 1
ATOM 565 C C . SER A 1 68 ? 26.372 -37.088 -17.701 1.00 39.12 68 SER A C 1
ATOM 567 O O . SER A 1 68 ? 26.630 -35.967 -18.133 1.00 39.12 68 SER A O 1
ATOM 569 N N . ARG A 1 69 ? 27.317 -37.907 -17.226 1.00 42.19 69 ARG A N 1
ATOM 570 C CA . ARG A 1 69 ? 28.566 -38.067 -17.974 1.00 42.19 69 ARG A CA 1
ATOM 571 C C . ARG A 1 69 ? 28.184 -38.700 -19.306 1.00 42.19 69 ARG A C 1
ATOM 573 O O . ARG A 1 69 ? 27.647 -39.798 -19.262 1.00 42.19 69 ARG A O 1
ATOM 580 N N . TYR A 1 70 ? 28.452 -38.014 -20.408 1.00 41.84 70 TYR A N 1
ATOM 581 C CA . TYR A 1 70 ? 29.183 -38.501 -21.584 1.00 41.84 70 TYR A CA 1
ATOM 582 C C . TYR A 1 70 ? 29.570 -37.286 -22.421 1.00 41.84 70 TYR A C 1
ATOM 584 O O . TYR A 1 70 ? 28.682 -36.437 -22.656 1.00 41.84 70 TYR A O 1
#

Nearest PDB structures (foldseek):
  5fir-assembly2_D  TM=9.260E-01  e=4.073E-03  Caenorhabditis elegans
  5fir-assembly5_J  TM=9.320E-01  e=1.497E-02  Caenorhabditis elegans
  4heo-assembly2_B  TM=4.509E-01  e=2.901E+00  Hendra virus horse/Australia/Hendra/1994
  7oq4-assembly1_C  TM=5.111E-01  e=7.350E+00  Sulfolobus acidocaldarius DSM 639

InterPro domains:
  IPR021859 XRN2-binding (XTBD) domain [PF11952] (6-54)
  IPR021859 XRN2-binding (XTBD) domain [PS51827] (6-70)

Organism: Holothuria leucospilota (NCBI:txid206669)

Solvent-accessible surface area (backbone atoms only — not comparable to full-atom values): 4609 Å² total; per-residue (Å²): 119,65,66,69,61,53,61,70,68,62,58,95,88,56,52,69,74,58,45,56,55,40,50,51,55,50,62,76,47,62,86,78,49,57,69,70,58,46,53,53,50,42,52,52,48,48,43,32,73,73,71,63,49,69,78,74,77,77,70,86,75,93,70,89,75,94,77,78,91,129

Secondary structure (DSSP, 8-state):
-HHHHHHHT--TT--HHHHHHHHHHHHHTBTTB-HHHHHHHHHHHHHHHHH-------------------

Sequence (70 aa):
MAEKEVEKLRQTHENDRHWQLRRQFLLNNWGLYEEKQLVSLSMVWSNVYFDGCVISTRAHGKSEGDVSRY